Protein AF-A0A0F9C129-F1 (afdb_monomer_lite)

Foldseek 3Di:
DDDPDQDDDDDDDPDPDDDPDDPPDRCPVVVVLLVLCLCLVVVDPDPSVVVNVCCCPVVVDPCV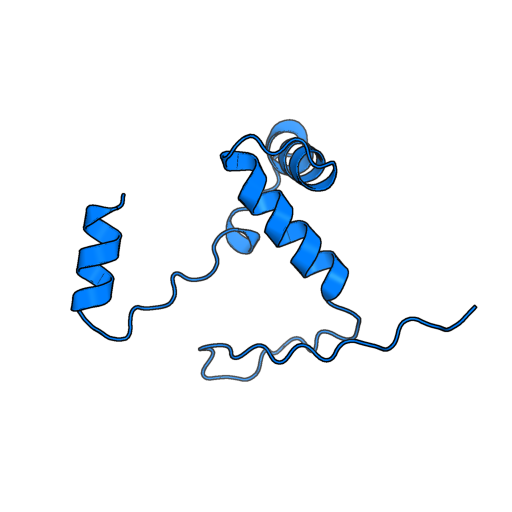VSNCPPPPPPPDPVVVVVVVVVD

Structure (mmCIF, N/CA/C/O backbone):
data_AF-A0A0F9C129-F1
#
_entry.id   AF-A0A0F9C129-F1
#
loop_
_atom_site.group_PDB
_atom_site.id
_atom_site.type_symbol
_atom_site.label_atom_id
_atom_site.label_alt_id
_atom_site.label_comp_id
_atom_site.label_asym_id
_atom_site.label_entity_id
_atom_site.label_seq_id
_atom_site.pdbx_PDB_ins_code
_atom_site.Cartn_x
_atom_site.Cartn_y
_atom_site.Cartn_z
_atom_site.occupancy
_atom_site.B_iso_or_equiv
_atom_site.auth_seq_id
_atom_site.auth_comp_id
_atom_site.auth_asym_id
_atom_site.auth_atom_id
_atom_site.pdbx_PDB_model_num
ATOM 1 N N . MET A 1 1 ? -24.783 -4.782 -20.673 1.00 41.12 1 MET A N 1
ATOM 2 C CA . MET A 1 1 ? -23.734 -4.320 -19.743 1.00 41.12 1 MET A CA 1
ATOM 3 C C . MET A 1 1 ? -22.424 -4.528 -20.474 1.00 41.12 1 MET A C 1
ATOM 5 O O . MET A 1 1 ? -22.146 -5.669 -20.807 1.00 41.12 1 MET A O 1
ATOM 9 N N . SER A 1 2 ? -21.728 -3.459 -20.865 1.00 48.19 2 SER A N 1
ATOM 10 C CA . SER A 1 2 ? -20.439 -3.585 -21.559 1.00 48.19 2 SER A CA 1
ATOM 11 C C . SER A 1 2 ? -19.377 -4.001 -20.549 1.00 48.19 2 SER A C 1
ATOM 13 O O . SER A 1 2 ? -19.299 -3.395 -19.481 1.00 48.19 2 SER A O 1
ATOM 15 N N . GLU A 1 3 ? -18.612 -5.043 -20.864 1.00 55.47 3 GLU A N 1
ATOM 16 C CA . GLU A 1 3 ? -17.475 -5.457 -20.043 1.00 55.47 3 GLU A CA 1
ATOM 17 C C . GLU A 1 3 ? -16.435 -4.327 -19.979 1.00 55.47 3 GLU A C 1
ATOM 19 O O . GLU A 1 3 ? -16.231 -3.631 -20.982 1.00 55.47 3 GLU A O 1
ATOM 24 N N . PRO A 1 4 ? -15.801 -4.096 -18.815 1.00 55.81 4 PRO A N 1
ATOM 25 C CA . PRO A 1 4 ? -14.719 -3.131 -18.714 1.00 55.81 4 PRO A CA 1
ATOM 26 C C . PRO A 1 4 ? -13.569 -3.588 -19.616 1.00 55.81 4 PRO A C 1
ATOM 28 O O . PRO A 1 4 ? -13.068 -4.704 -19.495 1.00 55.81 4 PRO A O 1
ATOM 31 N N . ALA A 1 5 ? -13.173 -2.730 -20.556 1.00 61.88 5 ALA A N 1
ATOM 32 C CA . ALA A 1 5 ? -12.017 -2.987 -21.400 1.00 61.88 5 ALA A CA 1
ATOM 33 C C . ALA A 1 5 ? -10.758 -3.016 -20.522 1.00 61.88 5 ALA A C 1
ATOM 35 O O . ALA A 1 5 ? -10.506 -2.065 -19.778 1.00 61.88 5 ALA A O 1
ATOM 36 N N . ALA A 1 6 ? -9.987 -4.102 -20.608 1.00 59.69 6 ALA A N 1
ATOM 37 C CA . ALA A 1 6 ? -8.731 -4.250 -19.886 1.00 59.69 6 ALA A CA 1
ATOM 38 C C . ALA A 1 6 ? -7.816 -3.056 -20.201 1.00 59.69 6 ALA A C 1
ATOM 40 O O . ALA A 1 6 ? -7.445 -2.825 -21.354 1.00 59.69 6 ALA A O 1
ATOM 41 N N . THR A 1 7 ? -7.494 -2.265 -19.180 1.00 57.31 7 THR A N 1
ATOM 42 C CA . THR A 1 7 ? -6.590 -1.125 -19.327 1.00 57.31 7 THR A CA 1
ATOM 43 C C . THR A 1 7 ? -5.166 -1.657 -19.286 1.00 57.31 7 THR A C 1
ATOM 45 O O . THR A 1 7 ? -4.695 -2.096 -18.242 1.00 57.31 7 THR A O 1
ATOM 48 N N . ALA A 1 8 ? -4.482 -1.650 -20.430 1.00 54.50 8 ALA A N 1
ATOM 49 C CA . ALA A 1 8 ? -3.075 -2.021 -20.496 1.00 54.50 8 ALA A CA 1
ATOM 50 C C . ALA A 1 8 ? -2.233 -0.926 -19.823 1.00 54.50 8 ALA A C 1
ATOM 52 O O . ALA A 1 8 ? -2.045 0.157 -20.380 1.00 54.50 8 ALA A O 1
ATOM 53 N N . LEU A 1 9 ? -1.757 -1.197 -18.609 1.00 51.81 9 LEU A N 1
ATOM 54 C CA . LEU A 1 9 ? -0.790 -0.352 -17.917 1.00 51.81 9 LEU A CA 1
ATOM 55 C C . LEU A 1 9 ? 0.617 -0.780 -18.328 1.00 51.81 9 LEU A C 1
ATOM 57 O O . LEU A 1 9 ? 1.022 -1.916 -18.093 1.00 51.81 9 LEU A O 1
ATOM 61 N N . ILE A 1 10 ? 1.357 0.139 -18.939 1.00 55.31 10 ILE A N 1
ATOM 62 C CA . ILE A 1 10 ? 2.775 -0.040 -19.241 1.00 55.31 10 ILE A CA 1
ATOM 63 C C . ILE A 1 10 ? 3.540 0.532 -18.049 1.00 55.31 10 ILE A C 1
ATOM 65 O O . ILE A 1 10 ? 3.506 1.738 -17.812 1.00 55.31 10 ILE A O 1
ATO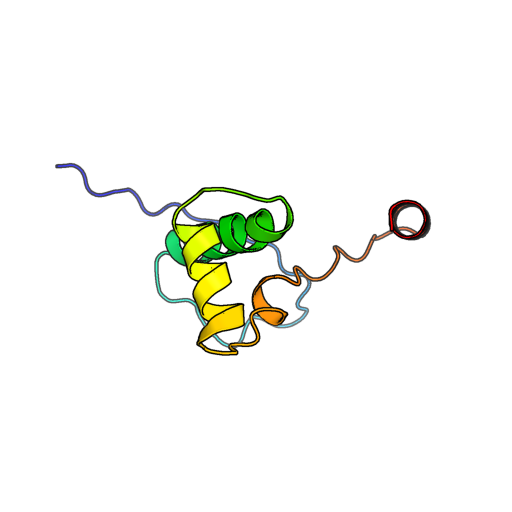M 69 N N . VAL A 1 11 ? 4.163 -0.346 -17.264 1.00 52.78 11 VAL A N 1
ATOM 70 C CA . VAL A 1 11 ? 4.985 0.027 -16.109 1.00 52.78 11 VAL A CA 1
ATOM 71 C C . VAL A 1 11 ? 6.439 -0.198 -16.489 1.00 52.78 11 VAL A C 1
ATOM 73 O O . VAL A 1 11 ? 6.860 -1.333 -16.689 1.00 52.78 11 VAL A O 1
ATOM 76 N N . GLU A 1 12 ? 7.202 0.884 -16.599 1.00 47.66 12 GLU A N 1
ATOM 77 C CA . GLU A 1 12 ? 8.647 0.805 -16.780 1.00 47.66 12 GLU A CA 1
ATOM 78 C C . GLU A 1 12 ? 9.296 0.559 -15.416 1.00 47.66 12 GLU A C 1
ATOM 80 O O . GLU A 1 12 ? 9.188 1.371 -14.495 1.00 47.66 12 GLU A O 1
ATOM 85 N N . THR A 1 13 ? 9.929 -0.604 -15.263 1.00 56.59 13 THR A N 1
ATOM 86 C CA . THR A 1 13 ? 10.662 -0.972 -14.049 1.00 56.59 13 THR A CA 1
ATOM 87 C C . THR A 1 13 ? 12.154 -0.809 -14.289 1.00 56.59 13 THR A C 1
ATOM 89 O O . THR A 1 13 ? 12.648 -1.200 -15.340 1.00 56.59 13 THR A O 1
ATOM 92 N N . THR A 1 14 ? 12.901 -0.331 -13.296 1.00 57.00 14 THR A N 1
ATOM 93 C CA . THR A 1 14 ? 14.375 -0.273 -13.337 1.00 57.00 14 THR A CA 1
ATOM 94 C C . THR A 1 14 ? 15.046 -1.634 -13.106 1.00 57.00 14 THR A C 1
ATOM 96 O O . THR A 1 14 ? 16.252 -1.698 -12.878 1.00 57.00 14 THR A O 1
ATOM 99 N N . ALA A 1 15 ? 14.274 -2.725 -13.117 1.00 57.88 15 ALA A N 1
ATOM 100 C CA . ALA A 1 15 ? 14.800 -4.073 -12.997 1.00 57.88 15 ALA A CA 1
ATOM 101 C C . ALA A 1 15 ? 15.561 -4.440 -14.281 1.00 57.88 15 ALA A C 1
ATOM 103 O O . ALA A 1 15 ? 15.007 -4.370 -15.373 1.00 57.88 15 ALA A O 1
ATOM 104 N N . GLU A 1 16 ? 16.837 -4.810 -14.143 1.00 61.69 16 GLU A N 1
ATOM 105 C CA . GLU A 1 16 ? 17.688 -5.256 -15.261 1.00 61.69 16 GLU A CA 1
ATOM 106 C C . GLU A 1 16 ? 17.282 -6.641 -15.792 1.00 61.69 16 GLU A C 1
ATOM 108 O O . GLU A 1 16 ? 17.661 -7.022 -16.898 1.00 61.69 16 GLU A O 1
ATOM 113 N N . GLU A 1 17 ? 16.495 -7.382 -15.012 1.00 61.59 17 GLU A N 1
ATOM 114 C CA . GLU A 1 17 ? 15.956 -8.692 -15.352 1.00 61.59 17 GLU A CA 1
ATOM 115 C C . GLU A 1 17 ? 14.426 -8.632 -15.367 1.00 61.59 17 GLU A C 1
ATOM 117 O O . GLU A 1 17 ? 13.811 -7.948 -14.540 1.00 61.59 17 GLU A O 1
ATOM 122 N N . ASP A 1 18 ? 13.814 -9.376 -16.290 1.00 61.78 18 ASP A N 1
ATOM 123 C CA . ASP A 1 18 ? 12.364 -9.536 -16.336 1.00 61.78 18 ASP A CA 1
ATOM 124 C C . ASP A 1 18 ? 11.850 -10.057 -14.988 1.00 61.78 18 ASP A C 1
ATOM 126 O O . ASP A 1 18 ? 12.444 -10.949 -14.372 1.00 61.78 18 ASP A O 1
ATOM 130 N N . CYS A 1 19 ? 10.728 -9.504 -14.516 1.00 61.50 19 CYS A N 1
ATOM 131 C CA . CYS A 1 19 ? 10.124 -9.963 -13.273 1.00 61.50 19 CYS A CA 1
ATOM 132 C C . CYS A 1 19 ? 9.831 -11.471 -13.394 1.00 61.50 19 CYS A C 1
ATOM 134 O O . CYS A 1 19 ? 9.065 -11.863 -14.275 1.00 61.50 19 CYS A O 1
ATOM 136 N N . PRO A 1 20 ? 10.372 -12.330 -12.506 1.00 64.25 20 PRO A N 1
ATOM 137 C CA . PRO A 1 20 ? 10.199 -13.783 -12.610 1.00 64.25 20 PRO A CA 1
ATOM 138 C C . PRO A 1 20 ? 8.749 -14.230 -12.359 1.00 64.25 20 PRO A C 1
ATOM 140 O O . PRO A 1 20 ? 8.434 -15.415 -12.447 1.00 64.25 20 PRO A O 1
ATOM 143 N N . LEU A 1 21 ? 7.877 -13.288 -11.994 1.00 64.38 21 LEU A N 1
ATOM 144 C CA . LEU A 1 21 ? 6.461 -13.480 -11.753 1.00 64.38 21 LEU A CA 1
ATOM 145 C C . LEU A 1 21 ? 5.686 -12.732 -12.836 1.00 64.38 21 LEU A C 1
ATOM 147 O O . LEU A 1 21 ? 5.588 -11.506 -12.813 1.00 64.38 21 LEU A O 1
ATOM 151 N N . GLU A 1 22 ? 5.092 -13.477 -13.762 1.00 63.56 22 GLU A N 1
ATOM 152 C CA . GLU A 1 22 ? 4.077 -12.913 -14.643 1.00 63.56 22 GLU A CA 1
ATOM 153 C C . GLU A 1 22 ? 2.816 -12.622 -13.817 1.00 63.56 22 GLU A C 1
ATOM 155 O O . GLU A 1 22 ? 2.187 -13.514 -13.238 1.00 63.56 22 GLU A O 1
ATOM 160 N N . PHE A 1 23 ? 2.445 -11.345 -13.735 1.00 62.62 23 PHE A N 1
ATOM 161 C CA . PHE A 1 23 ? 1.177 -10.933 -13.145 1.00 62.62 23 PHE A CA 1
ATOM 162 C C . PHE A 1 23 ? 0.053 -11.230 -14.141 1.00 62.62 23 PHE A C 1
ATOM 164 O O . PHE A 1 23 ? -0.285 -10.414 -14.995 1.00 62.62 23 PHE A O 1
ATOM 171 N N . PHE A 1 24 ? -0.529 -12.424 -14.049 1.00 62.97 24 PHE A N 1
ATOM 172 C CA . PHE A 1 24 ? -1.662 -12.814 -14.884 1.00 62.97 24 PHE A CA 1
ATOM 173 C C . PHE A 1 24 ? -2.971 -12.251 -14.314 1.00 62.97 24 PHE A C 1
ATOM 175 O O . PHE A 1 24 ? -3.639 -12.900 -13.509 1.00 62.97 24 PHE A O 1
ATOM 182 N N . GLY A 1 25 ? -3.345 -11.034 -14.708 1.00 69.31 25 GLY A N 1
ATOM 183 C CA . GLY A 1 25 ? -4.637 -10.447 -14.342 1.00 69.31 25 GLY A CA 1
ATOM 184 C C . GLY A 1 25 ? -4.663 -8.923 -14.377 1.00 69.31 25 GLY A C 1
ATOM 185 O O . GLY A 1 25 ? -3.648 -8.275 -14.621 1.00 69.31 25 GLY A O 1
ATOM 186 N N . ASP A 1 26 ? -5.843 -8.358 -14.126 1.00 79.12 26 ASP A N 1
ATOM 187 C CA . ASP A 1 26 ? -6.004 -6.917 -13.947 1.00 79.12 26 ASP A CA 1
ATOM 188 C C . ASP A 1 26 ? -5.295 -6.466 -12.659 1.00 79.12 26 ASP A C 1
ATOM 190 O O . ASP A 1 26 ? -5.565 -6.971 -11.568 1.00 79.12 26 ASP A O 1
ATOM 194 N N . SER A 1 27 ? -4.361 -5.525 -12.793 1.00 77.81 27 SER A N 1
ATOM 195 C CA . SER A 1 27 ? -3.596 -4.954 -11.684 1.00 77.81 27 SER A CA 1
ATOM 196 C C . SER A 1 27 ? -4.229 -3.681 -11.116 1.00 77.81 27 SER A C 1
ATOM 198 O O . SER A 1 27 ? -3.722 -3.132 -10.133 1.00 77.81 27 SER A O 1
ATOM 200 N N . ALA A 1 28 ? -5.344 -3.209 -11.682 1.00 82.44 28 ALA A N 1
ATOM 201 C CA . ALA A 1 28 ? -6.000 -1.982 -11.247 1.00 82.44 28 ALA A CA 1
ATOM 202 C C . ALA A 1 28 ? -6.315 -2.009 -9.746 1.00 82.44 28 ALA A C 1
ATOM 204 O O . ALA A 1 28 ? -5.982 -1.065 -9.030 1.00 82.44 28 ALA A O 1
ATOM 205 N N . ASP A 1 29 ? -6.873 -3.110 -9.242 1.00 83.44 29 ASP A N 1
ATOM 206 C CA . ASP A 1 29 ? -7.266 -3.235 -7.836 1.00 83.44 29 ASP A CA 1
ATOM 207 C C . ASP A 1 29 ? -6.079 -3.094 -6.876 1.00 83.44 29 ASP A C 1
ATOM 209 O O . ASP A 1 29 ? -6.168 -2.384 -5.866 1.00 83.44 29 ASP A O 1
ATOM 213 N N . ILE A 1 30 ? -4.945 -3.731 -7.194 1.00 82.75 30 ILE A N 1
ATOM 214 C CA . ILE A 1 30 ? -3.753 -3.661 -6.343 1.00 82.75 30 ILE A CA 1
ATOM 215 C C . ILE A 1 30 ? -3.119 -2.268 -6.398 1.00 82.75 30 ILE A C 1
ATOM 217 O O . ILE A 1 30 ? -2.742 -1.727 -5.358 1.00 82.75 30 ILE A O 1
ATOM 221 N N . VAL A 1 31 ? -3.091 -1.629 -7.570 1.00 82.81 31 VAL A N 1
ATOM 222 C CA . VAL A 1 31 ? -2.584 -0.258 -7.737 1.00 82.81 31 VAL A CA 1
ATOM 223 C C . VAL A 1 31 ? -3.467 0.752 -6.999 1.00 82.81 31 VAL A C 1
ATOM 225 O O . VAL A 1 31 ? -2.954 1.625 -6.288 1.00 82.81 31 VAL A O 1
ATOM 228 N N . TYR A 1 32 ? -4.792 0.622 -7.102 1.00 87.38 32 TYR A N 1
ATOM 229 C CA . TYR A 1 32 ? -5.735 1.456 -6.356 1.00 87.38 32 TYR A CA 1
ATOM 230 C C . TYR A 1 32 ? -5.545 1.284 -4.855 1.00 87.38 32 TYR A C 1
ATOM 232 O O . TYR A 1 32 ? -5.467 2.277 -4.122 1.00 87.38 32 TYR A O 1
ATOM 240 N N . PHE A 1 33 ? -5.424 0.040 -4.390 1.00 90.62 33 PHE A N 1
ATOM 241 C CA . PHE A 1 33 ? -5.166 -0.231 -2.985 1.00 90.62 33 PHE A CA 1
ATOM 242 C C . PHE A 1 33 ? -3.873 0.434 -2.512 1.00 90.62 33 PHE A C 1
ATOM 244 O O . PHE A 1 33 ? -3.916 1.166 -1.524 1.00 90.62 33 PHE A O 1
ATOM 251 N N . ILE A 1 34 ? -2.755 0.251 -3.222 1.00 88.62 34 ILE A N 1
ATOM 252 C CA . ILE A 1 34 ? -1.461 0.845 -2.857 1.00 88.62 34 ILE A CA 1
ATOM 253 C C . ILE A 1 34 ? -1.564 2.376 -2.810 1.00 88.62 34 ILE A C 1
ATOM 255 O O . ILE A 1 34 ? -1.134 2.992 -1.833 1.00 88.62 34 ILE A O 1
ATOM 259 N N . SER A 1 35 ? -2.210 2.991 -3.803 1.00 87.19 35 SER A N 1
ATOM 260 C CA . SER A 1 35 ? -2.395 4.447 -3.875 1.00 87.19 35 SER A CA 1
ATOM 261 C C . SER A 1 35 ? -3.125 4.994 -2.643 1.00 87.19 35 SER A C 1
ATOM 263 O O . SER A 1 35 ? -2.668 5.932 -1.981 1.00 87.19 35 SER A O 1
ATOM 265 N N . PHE A 1 36 ? -4.246 4.373 -2.265 1.00 91.38 36 PHE A N 1
ATOM 266 C CA . PHE A 1 36 ? -5.005 4.798 -1.090 1.00 91.38 36 PHE A CA 1
ATOM 267 C C . PHE A 1 36 ? -4.341 4.400 0.230 1.00 91.38 36 PHE A C 1
ATOM 269 O O . PHE A 1 36 ? -4.443 5.147 1.209 1.00 91.38 36 PHE A O 1
ATOM 276 N N . ALA A 1 37 ? -3.645 3.270 0.278 1.00 90.69 37 ALA A N 1
ATOM 277 C CA . ALA A 1 37 ? -2.877 2.842 1.438 1.00 90.69 37 ALA A CA 1
ATOM 278 C C . ALA A 1 37 ? -1.724 3.814 1.733 1.00 90.69 37 ALA A C 1
ATOM 280 O O . ALA A 1 37 ? -1.500 4.158 2.894 1.00 90.69 37 ALA A O 1
ATOM 281 N N . HIS A 1 38 ? -1.067 4.336 0.695 1.00 87.75 38 HIS A N 1
ATOM 282 C CA . HIS A 1 38 ? -0.066 5.391 0.823 1.00 87.75 38 HIS A CA 1
ATOM 283 C C . HIS A 1 38 ? -0.689 6.703 1.324 1.00 87.75 38 HIS A C 1
ATOM 285 O O . HIS A 1 38 ? -0.119 7.377 2.181 1.00 87.75 38 HIS A O 1
ATOM 291 N N . SER A 1 39 ? -1.908 7.035 0.878 1.00 86.69 39 SER A N 1
ATOM 292 C CA . SER A 1 39 ? -2.620 8.239 1.334 1.00 86.69 39 SER A CA 1
ATOM 293 C C . SER A 1 39 ? -3.081 8.204 2.803 1.00 86.69 39 SER A C 1
ATOM 295 O O . SER A 1 39 ? -3.453 9.239 3.359 1.00 86.69 39 SER A O 1
ATOM 297 N N . GLU A 1 40 ? -3.048 7.038 3.458 1.00 89.56 40 GLU A N 1
ATOM 298 C CA . GLU A 1 40 ? -3.462 6.892 4.861 1.00 89.56 40 GLU A CA 1
ATOM 299 C C . GLU A 1 40 ? -2.622 7.760 5.806 1.00 89.56 40 GLU A C 1
ATOM 301 O O . GLU A 1 40 ? -3.178 8.361 6.725 1.00 89.56 40 GLU A O 1
ATOM 306 N N . ARG A 1 41 ? -1.323 7.939 5.511 1.00 83.00 41 ARG A N 1
ATOM 307 C CA . ARG A 1 41 ? -0.420 8.797 6.302 1.00 83.00 41 ARG A CA 1
ATOM 308 C C . ARG A 1 41 ? -0.812 10.278 6.292 1.00 83.00 41 ARG A C 1
ATOM 310 O O . ARG A 1 41 ? -0.414 11.019 7.182 1.00 83.00 41 ARG A O 1
ATOM 317 N N . TYR A 1 42 ? -1.607 10.696 5.309 1.00 86.25 42 TYR A N 1
ATOM 318 C CA . TYR A 1 42 ? -2.112 12.064 5.174 1.00 86.25 42 TYR A CA 1
ATOM 319 C C . TYR A 1 42 ? -3.533 12.235 5.732 1.00 86.25 42 TYR A C 1
ATOM 321 O O . TYR A 1 42 ? -4.166 13.263 5.507 1.00 86.25 42 TYR A O 1
ATOM 329 N N . GLY A 1 43 ? -4.064 11.232 6.440 1.00 85.56 43 GLY A N 1
ATOM 330 C CA . GLY A 1 43 ? -5.395 11.303 7.045 1.00 85.56 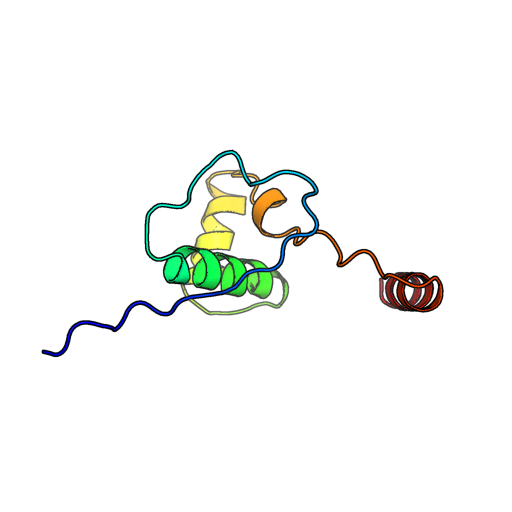43 GLY A CA 1
ATOM 331 C C . GLY A 1 43 ? -6.551 11.046 6.074 1.00 85.56 43 GLY A C 1
ATOM 332 O O . GLY A 1 43 ? -7.680 11.450 6.353 1.00 85.56 43 GLY A O 1
ATOM 333 N N . SER A 1 44 ? -6.302 10.372 4.944 1.00 90.25 44 SER A N 1
ATOM 334 C CA . SER A 1 44 ? -7.356 9.990 3.996 1.00 90.25 44 SER A CA 1
ATOM 335 C C . SER A 1 44 ? -8.478 9.189 4.671 1.00 90.25 44 SER A C 1
ATOM 337 O O . SER A 1 44 ? -8.241 8.214 5.389 1.00 90.25 44 SER A O 1
ATOM 339 N N . SER A 1 45 ? -9.727 9.580 4.405 1.00 91.19 45 SER A N 1
ATOM 340 C CA . SER A 1 45 ? -10.932 8.923 4.927 1.00 91.19 45 SER A CA 1
ATOM 341 C C . SER A 1 45 ? -11.457 7.802 4.023 1.00 91.19 45 SER A C 1
ATOM 343 O O . SER A 1 45 ? -12.464 7.165 4.361 1.00 91.19 45 SER A O 1
ATOM 345 N N . HIS A 1 46 ? -10.779 7.546 2.898 1.00 94.38 46 HIS A N 1
ATOM 346 C CA . HIS A 1 46 ? -11.184 6.548 1.917 1.00 94.38 46 HIS A CA 1
ATOM 347 C C . HIS A 1 46 ? -11.238 5.137 2.541 1.00 94.38 46 HIS A C 1
ATOM 349 O O . HIS A 1 46 ? -10.372 4.793 3.355 1.00 94.38 46 HIS A O 1
ATOM 355 N N . PRO A 1 47 ? -12.213 4.281 2.170 1.00 95.50 47 PRO A N 1
ATOM 356 C CA . PRO A 1 47 ? -12.324 2.927 2.716 1.00 95.50 47 PRO A CA 1
ATOM 357 C C . PRO A 1 47 ? -11.043 2.092 2.592 1.00 95.50 47 PRO A C 1
ATOM 359 O O . PRO A 1 47 ? -10.672 1.409 3.542 1.00 95.50 47 PRO A O 1
ATOM 362 N N . LEU A 1 48 ? -10.321 2.199 1.472 1.00 93.69 48 LEU A N 1
ATOM 363 C CA . LEU A 1 48 ? -9.059 1.473 1.267 1.00 93.69 48 LEU A CA 1
ATOM 364 C C . LEU A 1 48 ? -7.924 1.991 2.168 1.00 93.69 48 LEU A C 1
ATOM 366 O O . LEU A 1 48 ? -7.122 1.199 2.657 1.00 93.69 48 LEU A O 1
ATOM 370 N N . SER A 1 49 ? -7.900 3.290 2.478 1.00 93.31 49 SER A N 1
ATOM 371 C CA . SER A 1 49 ? -6.971 3.856 3.466 1.00 93.31 49 SER A CA 1
ATOM 372 C C . SER A 1 49 ? -7.273 3.314 4.864 1.00 93.31 49 SER A C 1
ATOM 374 O O . SER A 1 49 ? -6.370 2.877 5.576 1.00 93.31 49 SER A O 1
ATOM 376 N N . LYS A 1 50 ? -8.557 3.239 5.241 1.00 94.31 50 LYS A N 1
ATOM 377 C CA . LYS A 1 50 ? -8.974 2.609 6.506 1.00 94.31 50 LYS A CA 1
ATOM 378 C C . LYS A 1 50 ? -8.588 1.130 6.557 1.00 94.31 50 LYS A C 1
ATOM 380 O O . LYS A 1 50 ? -8.068 0.686 7.580 1.00 94.31 50 LYS A O 1
ATOM 385 N N . ALA A 1 51 ? -8.790 0.393 5.463 1.00 94.06 51 ALA A N 1
ATOM 386 C CA . ALA A 1 51 ? -8.393 -1.008 5.348 1.00 94.06 51 ALA A CA 1
ATOM 387 C C . ALA A 1 51 ? -6.880 -1.178 5.552 1.00 94.06 51 ALA A C 1
ATOM 389 O O . ALA A 1 51 ? -6.468 -1.971 6.396 1.00 94.06 51 ALA A O 1
ATOM 390 N N . ALA A 1 52 ? -6.050 -0.363 4.894 1.00 92.81 52 ALA A N 1
ATOM 391 C CA . ALA A 1 52 ? -4.603 -0.358 5.113 1.00 92.81 52 ALA A CA 1
ATOM 392 C C . ALA A 1 52 ? -4.235 -0.082 6.584 1.00 92.81 52 ALA A C 1
ATOM 394 O O . ALA A 1 52 ? -3.343 -0.720 7.143 1.00 92.81 52 ALA A O 1
ATOM 395 N N . GLY A 1 53 ? -4.958 0.826 7.245 1.00 91.81 53 GLY A N 1
ATOM 396 C CA . GLY A 1 53 ? -4.801 1.100 8.672 1.00 91.81 53 GLY A CA 1
ATOM 397 C C . GLY A 1 53 ? -5.135 -0.094 9.579 1.00 91.81 53 GLY A C 1
ATOM 398 O O . GLY A 1 53 ? -4.474 -0.265 10.605 1.00 91.81 53 GLY A O 1
ATOM 399 N N . ILE A 1 54 ? -6.127 -0.915 9.216 1.00 94.19 54 ILE A N 1
ATOM 400 C CA . ILE A 1 54 ? -6.476 -2.162 9.921 1.00 94.19 54 ILE A CA 1
ATOM 401 C C . ILE A 1 54 ? -5.374 -3.205 9.723 1.00 94.19 54 ILE A C 1
ATOM 403 O O . ILE A 1 54 ? -4.888 -3.759 10.709 1.00 94.19 54 ILE A O 1
ATOM 407 N N . LEU A 1 55 ? -4.928 -3.425 8.481 1.00 93.75 55 LEU A N 1
ATOM 408 C CA . LEU A 1 55 ? -3.864 -4.390 8.172 1.00 93.75 55 LEU A CA 1
ATOM 409 C C . LEU A 1 55 ? -2.577 -4.081 8.954 1.00 93.75 55 LEU A C 1
ATOM 411 O O . LEU A 1 55 ? -2.001 -4.976 9.567 1.00 93.75 55 LEU A O 1
ATOM 415 N N . LYS A 1 56 ? -2.170 -2.804 9.002 1.00 91.31 56 LYS A N 1
ATOM 416 C CA . LYS A 1 56 ? -0.975 -2.367 9.743 1.00 91.31 56 LYS A CA 1
ATOM 417 C C . LYS A 1 56 ? -1.131 -2.514 11.255 1.00 91.31 56 LYS A C 1
ATOM 419 O O . LYS A 1 56 ? -0.251 -3.050 11.915 1.00 91.31 56 LYS A O 1
ATOM 424 N N . ARG A 1 57 ? -2.229 -2.005 11.825 1.00 92.06 57 ARG A N 1
ATOM 425 C CA . ARG A 1 57 ? -2.353 -1.835 13.287 1.00 92.06 57 ARG A CA 1
ATOM 426 C C . ARG A 1 57 ? -2.969 -3.032 13.994 1.00 92.06 57 ARG A C 1
ATOM 428 O O . ARG A 1 57 ? -2.550 -3.360 15.096 1.00 92.06 5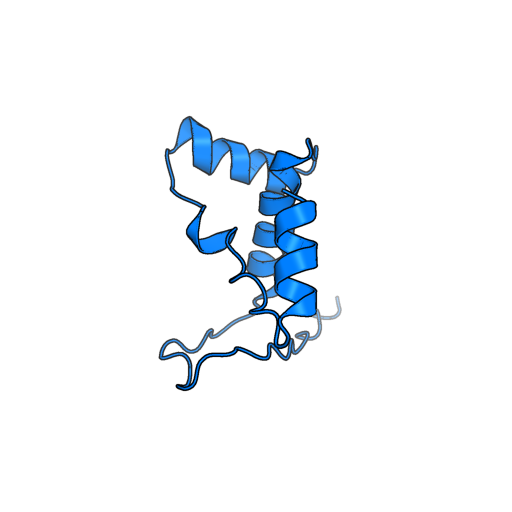7 ARG A O 1
ATOM 435 N N . GLN A 1 58 ? -3.970 -3.663 13.389 1.00 94.50 58 GLN A N 1
ATOM 436 C CA . GLN A 1 58 ? -4.677 -4.783 14.013 1.00 94.50 58 GLN A CA 1
ATOM 437 C C . GLN A 1 58 ? -4.044 -6.117 13.635 1.00 94.50 58 GLN A C 1
ATOM 439 O O . GLN A 1 58 ? -3.858 -6.963 14.500 1.00 94.50 58 GLN A O 1
ATOM 444 N N . LEU A 1 59 ? -3.682 -6.288 12.360 1.00 94.44 59 LEU A N 1
ATOM 445 C CA . LEU A 1 59 ? -3.112 -7.544 11.867 1.00 94.44 59 LEU A CA 1
ATOM 446 C C . LEU A 1 59 ? -1.579 -7.560 11.854 1.00 94.44 59 LEU A C 1
ATOM 448 O O . LEU A 1 59 ? -0.999 -8.595 11.543 1.00 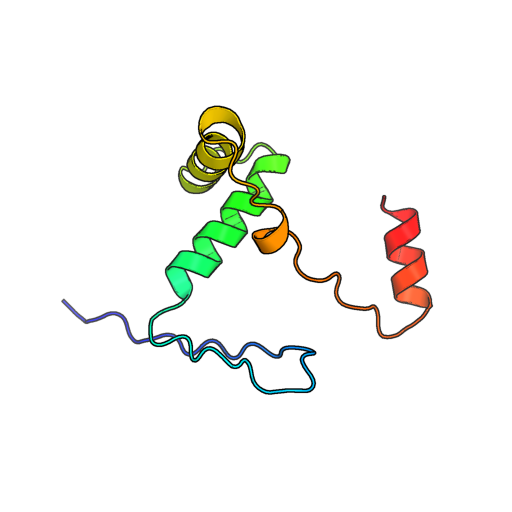94.44 59 LEU A O 1
ATOM 452 N N . GLN A 1 60 ? -0.929 -6.441 12.200 1.00 92.62 60 GLN A N 1
ATOM 453 C CA . GLN A 1 60 ? 0.535 -6.316 12.266 1.00 92.62 60 GLN A CA 1
ATOM 454 C C . GLN A 1 60 ? 1.234 -6.716 10.953 1.00 92.62 60 GLN A C 1
ATOM 456 O O . GLN A 1 60 ? 2.375 -7.177 10.949 1.00 92.62 60 GLN A O 1
ATOM 461 N N . ILE A 1 61 ? 0.552 -6.536 9.818 1.00 91.00 61 ILE A N 1
ATOM 462 C CA . ILE A 1 61 ? 1.115 -6.834 8.504 1.00 91.00 61 ILE A CA 1
ATOM 463 C C . ILE A 1 61 ? 2.058 -5.701 8.119 1.00 91.00 61 ILE A C 1
ATOM 465 O O . ILE A 1 61 ? 1.669 -4.528 8.070 1.00 91.00 61 ILE A O 1
ATOM 469 N N . ASN A 1 62 ? 3.297 -6.062 7.794 1.00 86.69 62 ASN A N 1
ATOM 470 C CA . ASN A 1 62 ? 4.269 -5.117 7.277 1.00 86.69 62 ASN A CA 1
ATOM 471 C C . ASN A 1 62 ? 3.920 -4.740 5.829 1.00 86.69 62 ASN A C 1
ATOM 473 O O . ASN A 1 62 ? 4.307 -5.428 4.890 1.00 86.69 62 ASN A O 1
ATOM 477 N N . LEU A 1 63 ? 3.195 -3.632 5.657 1.00 85.94 63 LEU A N 1
ATOM 478 C CA . LEU A 1 63 ? 2.886 -3.077 4.335 1.00 85.94 63 LEU A CA 1
ATOM 479 C C . LEU A 1 63 ? 4.018 -2.221 3.754 1.00 85.94 63 LEU A C 1
ATOM 481 O O . LEU A 1 63 ? 3.895 -1.777 2.618 1.00 85.94 63 LEU A O 1
ATOM 485 N N . THR A 1 64 ? 5.106 -1.985 4.494 1.00 84.25 64 THR A N 1
ATOM 486 C CA . THR A 1 64 ? 6.234 -1.158 4.031 1.00 84.25 64 THR A CA 1
ATOM 487 C C . THR A 1 64 ? 6.720 -1.556 2.633 1.00 84.25 64 THR A C 1
ATOM 489 O O . THR A 1 64 ? 6.789 -0.669 1.794 1.00 84.25 64 THR A O 1
ATOM 492 N N . PRO A 1 65 ? 6.921 -2.847 2.294 1.00 81.06 65 PRO A N 1
ATOM 493 C CA . PRO A 1 65 ? 7.380 -3.235 0.956 1.00 81.06 65 PRO A CA 1
ATOM 494 C C . PRO A 1 65 ? 6.446 -2.829 -0.194 1.00 81.06 65 PRO A C 1
ATOM 496 O O . PRO A 1 65 ? 6.902 -2.684 -1.318 1.00 81.06 65 PRO A O 1
ATOM 499 N N . LEU A 1 66 ? 5.147 -2.655 0.074 1.00 77.00 66 LEU A N 1
ATOM 500 C CA . LEU A 1 66 ? 4.161 -2.234 -0.928 1.00 77.00 66 LEU A CA 1
ATOM 501 C C . LEU A 1 66 ? 4.019 -0.710 -1.013 1.00 77.00 66 LEU A C 1
ATOM 503 O O . LEU A 1 66 ? 3.498 -0.197 -1.996 1.00 77.00 66 LEU A O 1
ATOM 507 N N . LEU A 1 67 ? 4.413 0.006 0.043 1.00 77.12 67 LEU A N 1
ATOM 508 C CA . LEU A 1 6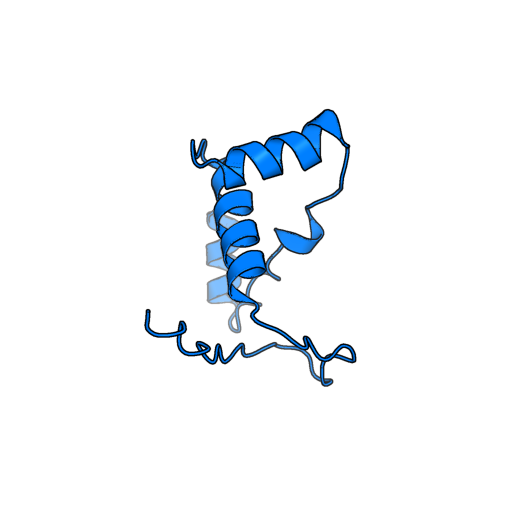7 ? 4.284 1.463 0.157 1.00 77.12 67 LEU A CA 1
ATOM 509 C C . LEU A 1 67 ? 5.607 2.191 -0.074 1.00 77.12 67 LEU A C 1
ATOM 511 O O . LEU A 1 67 ? 5.615 3.401 -0.291 1.00 77.12 67 LEU A O 1
ATOM 515 N N . THR A 1 68 ? 6.712 1.458 -0.036 1.00 69.06 68 THR A N 1
ATOM 516 C CA . THR A 1 68 ? 7.999 1.879 -0.558 1.00 69.06 68 THR A CA 1
ATOM 517 C C . THR A 1 68 ? 7.966 1.650 -2.061 1.00 69.06 68 THR A C 1
ATOM 519 O O . THR A 1 68 ? 8.426 0.631 -2.566 1.00 69.06 68 THR A O 1
ATOM 522 N N . PHE A 1 69 ? 7.412 2.617 -2.790 1.00 59.75 69 PHE A N 1
ATOM 523 C CA . PHE A 1 69 ? 7.859 2.812 -4.161 1.00 59.75 69 PHE A CA 1
ATOM 524 C C . PHE A 1 69 ? 9.354 3.058 -4.051 1.00 59.75 69 PHE A C 1
ATOM 526 O O . PHE A 1 69 ? 9.746 3.936 -3.280 1.00 59.75 69 PHE A O 1
ATOM 533 N N . ALA A 1 70 ? 10.171 2.219 -4.695 1.00 48.19 70 ALA A N 1
ATOM 534 C CA . ALA A 1 70 ? 11.595 2.483 -4.795 1.00 48.19 70 ALA A CA 1
ATOM 535 C C . ALA A 1 70 ? 11.706 3.940 -5.224 1.00 48.19 70 ALA A C 1
ATOM 537 O O . ALA A 1 70 ? 11.203 4.301 -6.289 1.00 48.19 70 ALA A O 1
ATOM 538 N N . ASP A 1 71 ? 12.220 4.754 -4.302 1.00 46.94 71 ASP A N 1
ATOM 539 C CA . ASP A 1 71 ? 12.533 6.150 -4.515 1.00 46.94 71 ASP A CA 1
ATOM 540 C C . ASP A 1 71 ? 13.125 6.213 -5.910 1.00 46.94 71 ASP A C 1
ATOM 542 O O . ASP A 1 71 ? 14.059 5.451 -6.195 1.00 46.94 71 ASP A O 1
ATOM 546 N N . ALA A 1 72 ? 12.451 6.922 -6.818 1.00 47.28 72 ALA A N 1
ATOM 547 C CA . ALA A 1 72 ? 12.878 6.992 -8.200 1.00 47.28 72 ALA A CA 1
ATOM 548 C C . ALA A 1 72 ? 14.322 7.457 -8.117 1.00 47.28 72 ALA A C 1
ATOM 550 O O . ALA A 1 72 ? 14.538 8.613 -7.764 1.00 47.28 72 ALA A O 1
ATOM 551 N N . ARG A 1 73 ? 15.288 6.538 -8.297 1.00 45.38 73 ARG A N 1
ATOM 552 C CA . ARG A 1 73 ? 16.710 6.842 -8.146 1.00 45.38 73 ARG A CA 1
ATOM 553 C C . ARG A 1 73 ? 16.909 8.077 -8.986 1.00 45.38 73 ARG A C 1
ATOM 555 O O . ARG A 1 73 ? 16.732 8.009 -10.201 1.00 45.38 73 ARG A O 1
ATOM 562 N N . THR A 1 74 ? 17.146 9.215 -8.348 1.00 50.78 74 THR A N 1
ATOM 563 C CA . THR A 1 74 ? 17.219 10.450 -9.102 1.00 50.78 74 THR A CA 1
ATOM 564 C C . THR A 1 74 ? 18.424 10.296 -9.997 1.00 50.78 74 THR A C 1
ATOM 566 O O . THR A 1 74 ? 19.544 10.172 -9.511 1.00 50.78 74 THR A O 1
ATOM 569 N N . GLU A 1 75 ? 18.199 10.275 -11.307 1.00 53.62 75 GLU A N 1
ATOM 570 C CA . GLU A 1 75 ? 19.246 10.051 -12.310 1.00 53.62 75 GLU A CA 1
ATOM 571 C C . GLU A 1 75 ? 20.307 11.173 -12.313 1.00 53.62 75 GLU A C 1
ATOM 573 O O . GLU A 1 75 ? 21.236 11.173 -13.117 1.00 53.62 75 GLU A O 1
ATOM 578 N N . SER A 1 76 ? 20.181 12.153 -11.409 1.00 51.16 76 SER A N 1
ATOM 579 C CA . SER A 1 76 ? 21.108 13.256 -11.218 1.00 51.16 76 SER A CA 1
ATOM 580 C C . SER A 1 76 ? 21.281 13.611 -9.739 1.00 51.16 76 SER A C 1
ATOM 582 O O . SER A 1 76 ? 20.327 13.593 -8.959 1.00 51.16 76 SER A O 1
ATOM 584 N N . ALA A 1 77 ? 22.490 14.060 -9.396 1.00 62.03 77 ALA A N 1
ATOM 585 C CA . ALA A 1 77 ? 22.846 14.562 -8.066 1.00 62.03 77 ALA A CA 1
ATOM 586 C C . ALA A 1 77 ? 21.969 15.742 -7.590 1.00 62.03 77 ALA A C 1
ATOM 588 O O . ALA A 1 77 ? 21.860 16.001 -6.395 1.00 62.03 77 ALA A O 1
ATOM 589 N N . ALA A 1 78 ? 21.331 16.465 -8.517 1.00 61.03 78 ALA A N 1
ATOM 590 C CA . ALA A 1 78 ? 20.418 17.556 -8.186 1.00 61.03 78 ALA A CA 1
ATOM 591 C C . ALA A 1 78 ? 19.074 17.053 -7.630 1.00 61.03 78 ALA A C 1
ATOM 593 O O . ALA A 1 78 ? 18.481 17.715 -6.781 1.00 61.03 78 ALA A O 1
ATOM 594 N N . GLY A 1 79 ? 18.597 15.891 -8.090 1.00 53.56 79 GLY A N 1
ATOM 595 C CA . GLY A 1 79 ? 17.378 15.287 -7.555 1.00 53.56 79 GLY A CA 1
ATOM 596 C C . GLY A 1 79 ? 17.581 14.744 -6.140 1.00 53.56 79 GLY A C 1
ATOM 597 O O . GLY A 1 79 ? 16.702 14.902 -5.298 1.00 53.56 79 GLY A O 1
ATOM 598 N N . GLU A 1 80 ? 18.767 14.207 -5.858 1.00 59.16 80 GLU A N 1
ATOM 599 C CA . GLU A 1 80 ? 19.125 13.658 -4.548 1.00 59.16 80 GLU A CA 1
ATOM 600 C C . GLU A 1 80 ? 19.164 14.763 -3.476 1.00 59.16 80 GLU A C 1
ATOM 602 O O . GLU A 1 80 ? 18.524 14.646 -2.433 1.00 59.16 80 GLU A O 1
ATOM 607 N N . GLN A 1 81 ? 19.775 15.917 -3.784 1.00 57.00 81 GLN A N 1
ATOM 608 C CA . GLN A 1 81 ? 19.759 17.089 -2.891 1.00 57.00 81 GLN A CA 1
ATOM 609 C C . GLN A 1 81 ? 18.354 17.654 -2.644 1.00 57.00 81 GLN A C 1
ATOM 611 O O . GLN A 1 81 ? 18.062 18.134 -1.548 1.00 57.00 81 GLN A O 1
ATOM 616 N N . ALA A 1 82 ? 17.479 17.635 -3.651 1.00 56.06 82 ALA A N 1
ATOM 617 C CA . ALA A 1 82 ? 16.114 18.131 -3.501 1.00 56.06 82 ALA A CA 1
ATOM 618 C C . ALA A 1 82 ? 15.272 17.230 -2.581 1.00 56.06 82 ALA A C 1
ATOM 620 O O . ALA A 1 82 ? 14.435 17.737 -1.834 1.00 56.06 82 ALA A O 1
ATOM 621 N N . LEU A 1 83 ? 15.520 15.917 -2.608 1.00 53.81 83 LEU A N 1
ATOM 622 C CA . LEU A 1 83 ? 14.868 14.946 -1.731 1.00 53.81 83 LEU A CA 1
ATOM 623 C C . LEU A 1 83 ? 15.336 15.100 -0.279 1.00 53.81 83 LEU A C 1
ATOM 625 O O . LEU A 1 83 ? 14.491 15.187 0.613 1.00 53.81 83 LEU A O 1
ATOM 629 N N . GLU A 1 84 ? 16.643 15.245 -0.043 1.00 54.22 84 GLU A N 1
ATOM 630 C CA . GLU A 1 84 ? 17.211 15.455 1.301 1.00 54.22 84 GLU A CA 1
ATOM 631 C C . GLU A 1 84 ? 16.716 16.740 1.981 1.00 54.22 84 GLU A C 1
ATOM 633 O O . GLU A 1 84 ? 16.509 16.759 3.191 1.00 54.22 84 GLU A O 1
ATOM 638 N N . LEU A 1 85 ? 16.482 17.813 1.219 1.00 56.28 85 LEU A N 1
ATOM 639 C CA . LEU A 1 85 ? 15.957 19.081 1.746 1.00 56.28 85 LEU A CA 1
ATOM 640 C C . LEU A 1 85 ? 14.449 19.046 2.056 1.00 56.28 85 LEU A C 1
ATOM 642 O O . LEU A 1 85 ? 13.924 19.998 2.636 1.00 56.28 85 LEU A O 1
ATOM 646 N N . SER A 1 86 ? 13.748 17.990 1.635 1.00 47.94 86 SER A N 1
ATOM 647 C CA . SER A 1 86 ? 12.292 17.842 1.776 1.00 47.94 86 SER A CA 1
ATOM 648 C C . SER A 1 86 ? 11.854 16.841 2.856 1.00 47.94 86 SER A C 1
ATOM 650 O O . SER A 1 86 ? 10.650 16.704 3.093 1.00 47.94 86 SER A O 1
ATOM 652 N N . ALA A 1 87 ? 12.815 16.169 3.501 1.00 44.12 87 ALA A N 1
ATOM 653 C CA . ALA A 1 87 ? 12.629 15.249 4.626 1.00 44.12 87 ALA A CA 1
ATOM 654 C C . ALA A 1 87 ? 12.807 15.958 5.980 1.00 44.12 87 ALA A C 1
ATOM 656 O O . ALA A 1 87 ? 12.073 15.585 6.926 1.00 44.12 87 ALA A O 1
#

Secondary structure (DSSP, 8-state):
-PPPPP---------SS--SS---S--HHHHHHHHHHHHGGGT---HHHHHHHHHHHTS----HHHH-------SSHHHHHHHHTT-

Radius of gyration: 16.46 Å; chains: 1; bounding box: 47×33×36 Å

pLDDT: mean 71.66, std 17.17, range [41.12, 95.5]

Organism: NCBI:txid412755

Sequence (87 aa):
MSEPAATALIVETTAEEDCPLEFFGDSADIVYFISFAHSERYGSSHPLSKAAGILKRQLQINLTPLLTFADARTESAAGEQALELSA